Protein AF-A0A0K9YNC5-F1 (afdb_monomer_lite)

Radius of gyration: 19.14 Å; chains: 1; bounding box: 36×53×32 Å

Structure (mmCIF, N/CA/C/O backbone):
data_AF-A0A0K9YNC5-F1
#
_entry.id   AF-A0A0K9YNC5-F1
#
loop_
_atom_site.group_PDB
_atom_site.id
_atom_site.type_symbol
_atom_site.label_atom_id
_atom_site.label_alt_id
_atom_site.label_comp_id
_atom_site.label_asym_id
_atom_site.label_entity_id
_atom_site.label_seq_id
_atom_site.pdbx_PDB_ins_code
_atom_site.Cartn_x
_atom_site.Cartn_y
_atom_site.Cartn_z
_atom_site.occupancy
_atom_site.B_iso_or_equiv
_atom_site.auth_seq_id
_atom_site.auth_comp_id
_atom_site.auth_asym_id
_atom_site.auth_atom_id
_atom_site.pdbx_PDB_model_num
ATOM 1 N N . MET A 1 1 ? 19.616 46.497 -24.091 1.00 47.75 1 MET A N 1
ATOM 2 C CA . MET A 1 1 ? 18.770 45.379 -24.565 1.00 47.75 1 MET A CA 1
ATOM 3 C C . MET A 1 1 ? 19.569 44.096 -24.378 1.00 47.75 1 MET A C 1
ATOM 5 O O . MET A 1 1 ? 20.571 43.941 -25.052 1.00 47.75 1 MET A O 1
ATOM 9 N N . ARG A 1 2 ? 19.250 43.191 -23.459 1.00 52.12 2 ARG A N 1
ATOM 10 C CA . ARG A 1 2 ? 17.965 42.931 -22.806 1.00 52.12 2 ARG A CA 1
ATOM 11 C C . ARG A 1 2 ? 18.094 42.969 -21.289 1.00 52.12 2 ARG A C 1
ATOM 13 O O . ARG A 1 2 ? 19.102 42.561 -20.726 1.00 52.12 2 ARG A O 1
ATOM 20 N N . ASP A 1 3 ? 17.048 43.532 -20.724 1.00 43.69 3 ASP A N 1
ATOM 21 C CA . ASP A 1 3 ? 16.798 43.825 -19.333 1.00 43.69 3 ASP A CA 1
ATOM 22 C C . ASP A 1 3 ? 16.732 42.545 -18.498 1.00 43.69 3 ASP A C 1
ATOM 24 O O . ASP A 1 3 ? 16.120 41.549 -18.889 1.00 43.69 3 ASP A O 1
ATOM 28 N N . VAL A 1 4 ? 17.401 42.584 -17.351 1.00 57.34 4 VAL A N 1
ATOM 29 C CA . VAL A 1 4 ? 17.247 41.600 -16.285 1.00 57.34 4 VAL A CA 1
ATOM 30 C C . VAL A 1 4 ? 15.962 41.972 -15.550 1.00 57.34 4 VAL A C 1
ATOM 32 O O . VAL A 1 4 ? 15.955 42.913 -14.760 1.00 57.34 4 VAL A O 1
ATOM 35 N N . GLU A 1 5 ? 14.862 41.276 -15.83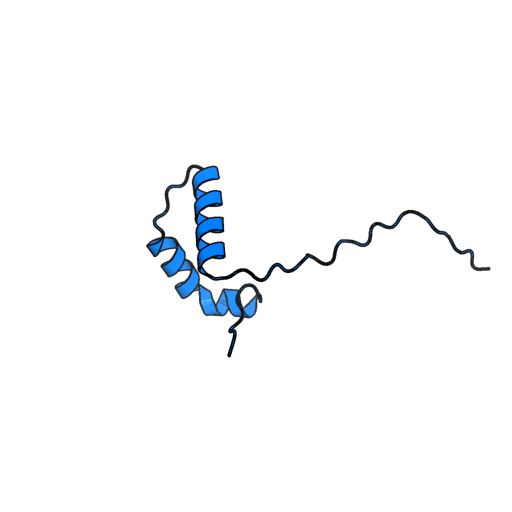6 1.00 51.41 5 GLU A N 1
ATOM 36 C CA . GLU A 1 5 ? 13.662 41.337 -14.998 1.00 51.41 5 GLU A CA 1
ATOM 37 C C . GLU A 1 5 ? 13.727 40.227 -13.944 1.00 51.41 5 GLU A C 1
ATOM 39 O O . GLU A 1 5 ? 13.282 39.100 -14.154 1.00 51.41 5 GLU A O 1
ATOM 44 N N . GLU A 1 6 ? 14.269 40.565 -12.773 1.00 55.88 6 GLU A N 1
ATOM 45 C CA . GLU A 1 6 ? 13.931 39.862 -11.538 1.00 55.88 6 GLU A CA 1
ATOM 46 C C . GLU A 1 6 ? 12.473 40.174 -11.187 1.00 55.88 6 GLU A C 1
ATOM 48 O O . GLU A 1 6 ? 12.151 41.210 -10.602 1.00 55.88 6 GLU A O 1
ATOM 53 N N . LYS A 1 7 ? 11.567 39.260 -11.538 1.00 44.31 7 LYS A N 1
ATOM 54 C CA . LYS A 1 7 ? 10.228 39.212 -10.952 1.00 44.31 7 LYS A CA 1
ATOM 55 C C . LYS A 1 7 ? 9.823 37.780 -10.632 1.00 44.31 7 LYS A C 1
ATOM 57 O O . LYS A 1 7 ? 9.361 37.050 -11.497 1.00 44.31 7 LYS A O 1
ATOM 62 N N . GLY A 1 8 ? 9.944 37.428 -9.352 1.00 42.94 8 GLY A N 1
ATOM 63 C CA . GLY A 1 8 ? 8.934 36.643 -8.630 1.00 42.94 8 GLY A CA 1
ATOM 64 C C . GLY A 1 8 ? 8.467 35.328 -9.258 1.00 42.94 8 GLY A C 1
ATOM 65 O O . GLY A 1 8 ? 7.277 35.028 -9.194 1.00 42.94 8 GLY A O 1
ATOM 66 N N . GLY A 1 9 ? 9.363 34.546 -9.854 1.00 35.69 9 GLY A N 1
ATOM 67 C CA . GLY A 1 9 ? 9.044 33.207 -10.338 1.00 35.69 9 GLY A CA 1
ATOM 68 C C . GLY A 1 9 ? 9.305 32.187 -9.243 1.00 35.69 9 GLY A C 1
ATOM 69 O O . GLY A 1 9 ? 10.442 31.757 -9.077 1.00 35.69 9 GLY A O 1
ATOM 70 N N . PHE A 1 10 ? 8.271 31.806 -8.490 1.00 43.12 10 PHE A N 1
ATOM 71 C CA . PHE A 1 10 ? 8.288 30.536 -7.768 1.00 43.12 10 PHE A CA 1
ATOM 72 C C . PHE A 1 10 ? 8.691 29.459 -8.774 1.00 43.12 10 PHE A C 1
ATOM 74 O O . PHE A 1 10 ? 7.966 29.215 -9.741 1.00 43.12 10 PHE A O 1
ATOM 81 N N . TYR A 1 11 ? 9.860 28.856 -8.576 1.00 45.75 11 TYR A N 1
ATOM 82 C CA . TYR A 1 11 ? 10.186 27.615 -9.253 1.00 45.75 11 TYR A CA 1
ATOM 83 C C . TYR A 1 11 ? 9.065 26.650 -8.872 1.00 45.75 11 TYR A C 1
ATOM 85 O O . TYR A 1 11 ? 8.829 26.416 -7.686 1.00 45.75 11 TYR A O 1
ATOM 93 N N . VAL A 1 12 ? 8.301 26.199 -9.870 1.00 48.84 12 VAL A N 1
ATOM 94 C CA . VAL A 1 12 ? 7.374 25.075 -9.731 1.00 48.84 12 VAL A CA 1
ATOM 95 C C . VAL A 1 12 ? 8.176 24.003 -9.013 1.00 48.84 12 VAL A C 1
ATOM 97 O O . VAL A 1 12 ? 9.186 23.573 -9.567 1.00 48.84 12 VAL A O 1
ATOM 100 N N . SER A 1 13 ? 7.829 23.692 -7.756 1.00 46.28 13 SER A N 1
ATOM 101 C CA . SER A 1 13 ? 8.644 22.781 -6.960 1.00 46.28 13 SER A CA 1
ATOM 102 C C . SER A 1 13 ? 8.749 21.496 -7.760 1.00 46.28 13 SER A C 1
ATOM 104 O O . SER A 1 13 ? 7.719 20.879 -8.052 1.00 46.28 13 SER A O 1
ATOM 106 N N . GLU A 1 14 ? 9.969 21.130 -8.151 1.00 54.47 14 GLU A N 1
ATOM 107 C CA . GLU A 1 14 ? 10.289 19.750 -8.482 1.00 54.47 14 GLU A CA 1
ATOM 108 C C . GLU A 1 14 ? 9.608 18.929 -7.393 1.00 54.47 14 GLU A C 1
ATOM 110 O O . GLU A 1 14 ? 9.846 19.183 -6.213 1.00 54.47 14 GLU A O 1
ATOM 115 N N . GLN A 1 15 ? 8.613 18.118 -7.765 1.00 52.22 15 GLN A N 1
ATOM 116 C CA . GLN A 1 15 ? 7.863 17.329 -6.796 1.00 52.22 15 GLN A CA 1
ATOM 117 C C . GLN A 1 15 ? 8.909 16.613 -5.954 1.00 52.22 15 GLN A C 1
ATOM 119 O O . GLN A 1 15 ? 9.671 15.825 -6.508 1.00 52.22 15 GLN A O 1
ATOM 124 N N . GLU A 1 16 ? 9.014 16.961 -4.670 1.00 52.19 16 GLU A N 1
ATOM 125 C CA . GLU A 1 16 ? 9.931 16.301 -3.751 1.00 52.19 16 GLU A CA 1
ATOM 126 C C . GLU A 1 16 ? 9.506 14.833 -3.731 1.00 52.19 16 GLU A C 1
ATOM 128 O O . GLU A 1 16 ? 8.515 14.459 -3.103 1.00 52.19 16 GLU A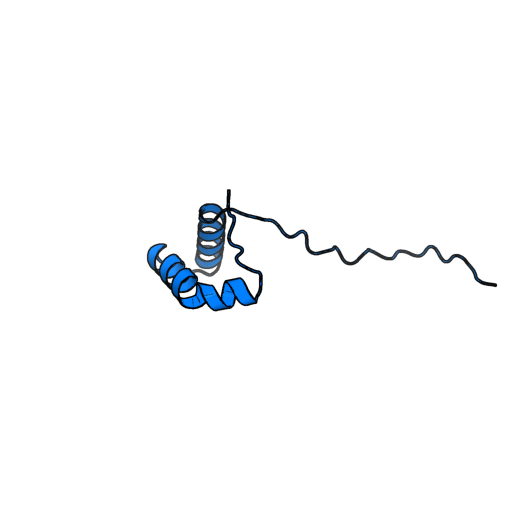 O 1
ATOM 133 N N . VAL A 1 17 ? 10.182 14.015 -4.541 1.00 61.66 17 VAL A N 1
ATOM 134 C CA . VAL A 1 17 ? 9.909 12.588 -4.643 1.00 61.66 17 VAL A CA 1
ATOM 135 C C . VAL A 1 17 ? 10.376 11.993 -3.327 1.00 61.66 17 VAL A C 1
ATOM 137 O O . VAL A 1 17 ? 11.565 11.766 -3.112 1.00 61.66 17 VAL A O 1
ATOM 140 N N . GLN A 1 18 ? 9.433 11.803 -2.411 1.00 66.81 18 GLN A N 1
ATOM 141 C CA . GLN A 1 18 ? 9.709 11.171 -1.137 1.00 66.81 18 GLN A CA 1
ATOM 142 C C . GLN A 1 18 ? 9.731 9.658 -1.347 1.00 66.81 18 GLN A C 1
ATOM 144 O O . GLN A 1 18 ? 8.697 9.040 -1.601 1.00 66.81 18 GLN A O 1
ATOM 149 N N . ILE A 1 19 ? 10.922 9.069 -1.257 1.00 73.56 19 ILE A N 1
ATOM 150 C CA . ILE A 1 19 ? 11.079 7.617 -1.199 1.00 73.56 19 ILE A CA 1
ATOM 151 C C . ILE A 1 19 ? 10.668 7.192 0.209 1.00 73.56 19 ILE A C 1
ATOM 153 O O . ILE A 1 19 ? 11.300 7.591 1.186 1.00 73.56 19 ILE A O 1
ATOM 157 N N . ILE A 1 20 ? 9.592 6.419 0.299 1.00 81.19 20 ILE A N 1
ATOM 158 C CA . ILE A 1 20 ? 9.097 5.835 1.546 1.00 81.19 20 ILE A CA 1
ATOM 159 C C . ILE A 1 20 ? 9.185 4.318 1.457 1.00 81.19 20 ILE A C 1
A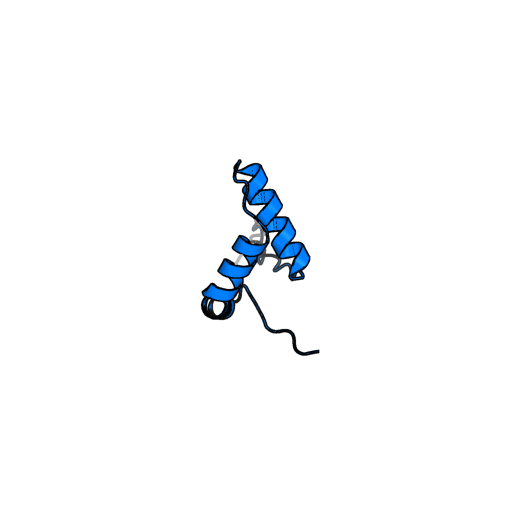TOM 161 O O . ILE A 1 20 ? 9.099 3.747 0.367 1.00 81.19 20 ILE A O 1
ATOM 165 N N . ASP A 1 21 ? 9.359 3.665 2.601 1.00 85.12 21 ASP A N 1
ATOM 166 C CA . ASP A 1 21 ? 9.332 2.210 2.645 1.00 85.12 21 ASP A CA 1
ATOM 167 C C . ASP A 1 21 ? 7.904 1.659 2.479 1.00 85.12 21 ASP A C 1
ATOM 169 O O . ASP A 1 21 ? 6.895 2.375 2.535 1.00 85.12 21 ASP A O 1
ATOM 173 N N . PHE A 1 22 ? 7.816 0.349 2.249 1.00 86.12 22 PHE A N 1
ATOM 174 C CA . PHE A 1 22 ? 6.546 -0.318 1.988 1.00 86.12 22 PHE A CA 1
ATOM 175 C C . PHE A 1 22 ? 5.561 -0.215 3.168 1.00 86.12 22 PHE A C 1
ATOM 177 O O . PHE A 1 22 ? 4.361 -0.054 2.950 1.00 86.12 22 PHE A O 1
ATOM 184 N N . GLU A 1 23 ? 6.034 -0.263 4.416 1.00 89.88 23 GLU A N 1
ATOM 185 C CA . GLU A 1 23 ? 5.172 -0.177 5.603 1.00 89.88 23 GLU A CA 1
ATOM 186 C C . GLU A 1 23 ? 4.653 1.254 5.812 1.00 89.88 23 GLU A C 1
ATOM 188 O O . GLU A 1 23 ? 3.477 1.437 6.140 1.00 89.88 23 GLU A O 1
ATOM 193 N N . GLU A 1 24 ? 5.481 2.275 5.580 1.00 89.88 24 GLU A N 1
ATOM 194 C CA . GLU A 1 24 ? 5.043 3.673 5.571 1.00 89.88 24 GLU A CA 1
ATOM 195 C C . GLU A 1 24 ? 3.985 3.926 4.494 1.00 89.88 24 GLU A C 1
ATOM 197 O O . GLU A 1 24 ? 2.960 4.556 4.778 1.00 89.88 24 GLU A O 1
ATOM 202 N N . MET A 1 25 ? 4.171 3.376 3.290 1.00 90.06 25 MET A N 1
ATOM 203 C CA . MET A 1 25 ? 3.175 3.466 2.222 1.00 90.06 25 MET A CA 1
ATOM 204 C C . MET A 1 25 ? 1.841 2.831 2.638 1.00 90.06 25 MET A C 1
ATOM 206 O O . MET A 1 25 ? 0.785 3.448 2.463 1.00 90.06 25 MET A O 1
ATOM 210 N N . LEU A 1 26 ? 1.864 1.631 3.230 1.00 93.19 26 LEU A N 1
ATOM 211 C CA . LEU A 1 26 ? 0.648 0.967 3.713 1.00 93.19 26 LEU A CA 1
ATOM 212 C C . LEU A 1 26 ? -0.081 1.819 4.757 1.00 93.19 26 LEU A C 1
ATOM 214 O O . LEU A 1 26 ? -1.283 2.053 4.625 1.00 93.19 26 LEU A O 1
ATOM 218 N N . ARG A 1 27 ? 0.640 2.349 5.750 1.00 92.94 27 ARG A N 1
ATOM 219 C CA . ARG A 1 27 ? 0.060 3.218 6.789 1.00 92.94 27 ARG A CA 1
ATOM 220 C C . ARG A 1 27 ? -0.533 4.496 6.211 1.00 92.94 27 ARG A C 1
ATOM 222 O O . ARG A 1 27 ? -1.575 4.962 6.677 1.00 92.94 27 ARG A O 1
ATOM 229 N N . PHE A 1 28 ? 0.108 5.065 5.196 1.00 92.88 28 PHE A N 1
ATOM 230 C CA . PHE A 1 28 ? -0.397 6.246 4.510 1.00 92.88 28 PHE A CA 1
ATOM 231 C C . PHE A 1 28 ? -1.730 5.966 3.805 1.00 92.88 28 PHE A C 1
ATOM 233 O O . PHE A 1 28 ? -2.687 6.730 3.964 1.00 92.88 28 PHE A O 1
ATOM 240 N N . ILE A 1 29 ? -1.818 4.849 3.076 1.00 93.44 29 ILE A N 1
ATOM 241 C CA . ILE A 1 29 ? -3.054 4.415 2.413 1.00 93.44 29 ILE A CA 1
ATOM 242 C C . ILE A 1 29 ? -4.148 4.147 3.455 1.00 93.44 29 ILE A C 1
ATOM 244 O O . ILE A 1 29 ? -5.256 4.6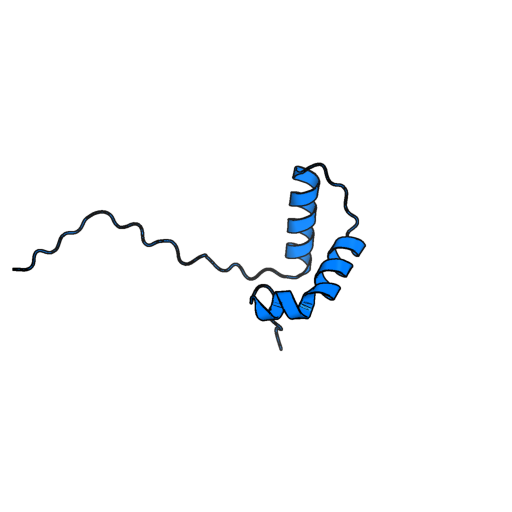64 3.317 1.00 93.44 29 ILE A O 1
ATOM 248 N N . GLU A 1 30 ? -3.838 3.412 4.527 1.00 94.69 30 GLU A N 1
ATOM 249 C CA . GLU A 1 30 ? -4.767 3.125 5.629 1.00 94.69 30 GLU A CA 1
ATOM 250 C C . GLU A 1 30 ? -5.327 4.411 6.255 1.00 94.69 30 GLU A C 1
ATOM 252 O O . GLU A 1 30 ? -6.542 4.556 6.395 1.00 94.69 30 GLU A O 1
ATOM 257 N N . SER A 1 31 ? -4.459 5.377 6.570 1.00 94.00 31 SER A N 1
ATOM 258 C CA . SER A 1 31 ? -4.849 6.670 7.145 1.00 94.00 31 SER A CA 1
ATOM 259 C C . SER A 1 31 ? -5.761 7.471 6.210 1.00 94.00 31 SER A C 1
ATOM 261 O O . SER A 1 31 ? -6.768 8.044 6.643 1.00 94.00 31 SER A O 1
ATOM 263 N N . ARG A 1 32 ? -5.465 7.477 4.903 1.00 95.12 32 ARG A N 1
ATOM 264 C CA . ARG A 1 32 ? -6.309 8.158 3.911 1.00 95.12 32 ARG A CA 1
ATOM 265 C C . ARG A 1 32 ? -7.662 7.487 3.729 1.00 95.12 32 ARG A C 1
ATOM 267 O O . ARG A 1 32 ? -8.670 8.189 3.681 1.00 95.12 32 ARG A O 1
ATOM 274 N N . LEU A 1 33 ? -7.701 6.159 3.666 1.00 95.19 33 LEU A N 1
ATOM 275 C CA . LEU A 1 33 ? -8.952 5.409 3.574 1.00 95.19 33 LEU A CA 1
ATOM 276 C C . LEU A 1 33 ? -9.811 5.627 4.822 1.00 95.19 33 LEU A C 1
ATOM 278 O O . LEU A 1 33 ? -10.993 5.947 4.696 1.00 95.19 33 LEU A O 1
ATOM 282 N N . ALA A 1 34 ? -9.208 5.582 6.011 1.00 94.50 34 ALA A N 1
ATOM 283 C CA . ALA A 1 34 ? -9.895 5.883 7.262 1.00 94.50 34 ALA A CA 1
ATOM 284 C C . ALA A 1 34 ? -10.452 7.317 7.284 1.00 94.50 34 ALA A C 1
ATOM 286 O O . ALA A 1 34 ? -11.604 7.525 7.663 1.00 94.50 34 ALA A O 1
ATOM 287 N N . SER A 1 35 ? -9.677 8.297 6.806 1.00 95.50 35 SER A N 1
ATOM 288 C CA . SER A 1 35 ? -10.115 9.699 6.690 1.00 95.50 35 SER A CA 1
ATOM 289 C C . SER A 1 35 ? -11.273 9.882 5.701 1.00 95.50 35 SER A C 1
ATOM 291 O O . SER A 1 35 ? -12.085 10.788 5.862 1.00 95.50 35 SER A O 1
ATOM 293 N N . ALA A 1 36 ? -11.378 9.005 4.700 1.00 96.31 36 ALA A N 1
ATOM 294 C CA . ALA A 1 36 ? -12.499 8.942 3.766 1.00 96.31 36 ALA A CA 1
ATOM 295 C C . ALA A 1 36 ? -13.693 8.115 4.293 1.00 96.31 36 ALA A C 1
ATOM 297 O O . ALA A 1 36 ? -14.669 7.918 3.569 1.00 96.31 36 ALA A O 1
ATOM 298 N N . GLY A 1 37 ? -13.632 7.613 5.532 1.00 96.06 37 GLY A N 1
ATOM 299 C CA . GLY A 1 37 ? -14.670 6.771 6.132 1.00 96.06 37 GLY A CA 1
ATOM 300 C C . GLY A 1 37 ? -14.687 5.328 5.616 1.00 96.06 37 GLY A C 1
ATOM 301 O O . GLY A 1 37 ? -15.666 4.614 5.830 1.00 96.06 37 GLY A O 1
ATOM 302 N N . MET A 1 38 ? -13.627 4.883 4.937 1.00 95.00 38 MET A N 1
ATOM 303 C CA . MET A 1 38 ? -13.489 3.522 4.424 1.00 95.00 38 MET A CA 1
ATOM 304 C C . MET A 1 38 ? -12.628 2.677 5.362 1.00 95.00 38 MET A C 1
ATOM 306 O O . MET A 1 38 ? -11.461 2.976 5.606 1.00 95.00 38 MET A O 1
ATOM 310 N N . LEU A 1 39 ? -13.192 1.572 5.851 1.00 89.56 39 LEU A N 1
ATOM 311 C CA . LEU A 1 39 ? -12.457 0.568 6.619 1.00 89.56 39 LEU A CA 1
ATOM 312 C C . LEU A 1 39 ? -12.042 -0.569 5.688 1.00 89.56 39 LEU A C 1
ATOM 314 O O . LEU A 1 39 ? -12.828 -1.468 5.391 1.00 89.56 39 LEU A O 1
ATOM 318 N N . VAL A 1 40 ? -10.799 -0.514 5.221 1.00 92.38 40 VAL A N 1
ATOM 319 C CA . VAL A 1 40 ? -10.207 -1.533 4.349 1.00 92.38 40 VAL A CA 1
ATOM 320 C C . VAL A 1 40 ? -9.173 -2.322 5.144 1.00 92.38 40 VAL A C 1
ATOM 322 O O . VAL A 1 40 ? -8.375 -1.748 5.881 1.00 92.38 40 VAL A O 1
ATOM 325 N N . LYS A 1 41 ? -9.196 -3.652 5.020 1.00 94.81 41 LYS A N 1
ATOM 326 C CA . LYS A 1 41 ? -8.185 -4.511 5.647 1.00 94.81 41 LYS A CA 1
ATOM 327 C C . LYS A 1 41 ? -6.845 -4.346 4.938 1.00 94.81 41 LYS A C 1
ATOM 329 O O . LYS A 1 41 ? -6.810 -4.318 3.710 1.00 94.81 41 LYS A O 1
ATOM 334 N N . ARG A 1 42 ? -5.758 -4.361 5.710 1.00 94.25 42 ARG A N 1
ATOM 335 C CA . ARG A 1 42 ? -4.383 -4.312 5.196 1.00 94.25 42 ARG A CA 1
ATOM 336 C C . ARG A 1 42 ? -4.132 -5.324 4.076 1.00 94.25 42 ARG A C 1
ATOM 338 O O . ARG A 1 42 ? -3.626 -4.949 3.026 1.00 94.25 42 ARG A O 1
ATOM 345 N N . ASP A 1 43 ? -4.582 -6.566 4.250 1.00 95.44 43 ASP A N 1
ATOM 346 C CA . ASP A 1 43 ? -4.415 -7.627 3.246 1.00 95.44 43 ASP A CA 1
ATOM 347 C C . ASP A 1 43 ? -5.025 -7.267 1.885 1.00 95.44 43 ASP A C 1
ATOM 349 O O . ASP A 1 43 ? -4.472 -7.617 0.846 1.00 95.44 43 ASP A O 1
ATOM 353 N N . ALA A 1 44 ? -6.145 -6.536 1.869 1.00 95.44 44 ALA A N 1
ATOM 354 C CA . ALA A 1 44 ? -6.765 -6.093 0.624 1.00 95.44 44 ALA A CA 1
ATOM 355 C C . ALA A 1 44 ? -5.918 -5.021 -0.073 1.00 95.44 44 ALA A C 1
ATOM 357 O O . ALA A 1 44 ? -5.765 -5.067 -1.289 1.00 95.44 44 ALA A O 1
ATOM 358 N N . ILE A 1 45 ? -5.327 -4.096 0.690 1.00 94.56 45 ILE A N 1
ATOM 359 C CA . ILE A 1 45 ? -4.408 -3.080 0.157 1.00 94.56 45 ILE A CA 1
ATOM 360 C C . ILE A 1 45 ? -3.179 -3.764 -0.451 1.00 94.56 45 ILE A C 1
ATOM 362 O O . ILE A 1 45 ? -2.829 -3.481 -1.592 1.00 94.56 45 ILE A O 1
ATOM 366 N N . ILE A 1 46 ? -2.577 -4.712 0.273 1.00 94.44 46 ILE A N 1
ATOM 367 C CA . ILE A 1 46 ? -1.427 -5.491 -0.210 1.00 94.44 46 ILE A CA 1
ATOM 368 C C . ILE A 1 46 ? -1.787 -6.242 -1.494 1.00 94.44 46 ILE A C 1
ATOM 370 O O . ILE A 1 46 ? -1.054 -6.158 -2.473 1.00 94.44 46 ILE A O 1
ATOM 374 N N . THR A 1 47 ? -2.936 -6.921 -1.509 1.00 94.88 47 THR A N 1
ATOM 375 C CA . THR A 1 47 ? -3.397 -7.679 -2.682 1.00 94.88 47 THR A CA 1
ATOM 376 C C . THR A 1 47 ? -3.530 -6.780 -3.910 1.00 94.88 47 THR A C 1
ATOM 378 O O . THR A 1 47 ? -3.115 -7.170 -4.996 1.00 94.88 47 THR A O 1
ATOM 381 N N . ILE A 1 48 ? -4.077 -5.571 -3.750 1.00 93.12 48 ILE A N 1
ATOM 382 C CA . ILE A 1 48 ? -4.209 -4.603 -4.849 1.00 93.12 48 ILE A CA 1
ATOM 383 C C . ILE A 1 48 ? -2.831 -4.148 -5.336 1.00 93.12 48 ILE A C 1
ATOM 385 O O . ILE A 1 48 ? -2.580 -4.160 -6.536 1.00 93.12 48 ILE A O 1
ATOM 389 N N . LEU A 1 49 ? -1.931 -3.778 -4.421 1.00 92.12 49 LEU A N 1
ATOM 390 C CA . LEU A 1 49 ? -0.585 -3.325 -4.783 1.00 92.12 49 LEU A CA 1
ATOM 391 C C . LEU A 1 49 ? 0.206 -4.408 -5.526 1.00 92.12 49 LEU A C 1
ATOM 393 O O . LEU A 1 49 ? 0.898 -4.098 -6.486 1.00 92.12 49 LEU A O 1
ATOM 397 N N . GLN A 1 50 ? 0.063 -5.669 -5.117 1.00 90.31 50 GLN A N 1
ATOM 398 C CA . GLN A 1 50 ? 0.693 -6.810 -5.784 1.00 90.31 50 GLN A CA 1
ATOM 399 C C . GLN A 1 50 ? 0.059 -7.111 -7.146 1.00 90.31 50 GLN A C 1
ATOM 401 O O . GLN A 1 50 ? 0.770 -7.389 -8.106 1.00 90.31 50 GLN A O 1
ATOM 406 N N . ALA A 1 51 ? -1.271 -7.042 -7.256 1.00 94.19 51 ALA A N 1
ATOM 407 C CA . ALA A 1 51 ? -1.966 -7.269 -8.524 1.00 94.19 51 ALA A CA 1
ATOM 408 C C . ALA A 1 51 ? -1.592 -6.222 -9.588 1.00 94.19 51 ALA A C 1
ATOM 410 O O . ALA A 1 51 ? -1.517 -6.547 -10.771 1.00 94.19 51 ALA A O 1
ATOM 411 N N . GLU A 1 52 ? -1.324 -4.990 -9.154 1.00 93.38 52 GLU A N 1
ATOM 412 C CA . GLU A 1 52 ? -0.979 -3.855 -10.014 1.00 93.38 52 GLU A CA 1
ATOM 413 C C . GLU A 1 52 ? 0.531 -3.556 -10.047 1.00 93.38 52 GLU A C 1
ATOM 415 O O . GLU A 1 52 ? 0.940 -2.531 -10.590 1.00 93.38 52 GLU A O 1
ATOM 420 N N . GLU A 1 53 ? 1.382 -4.426 -9.493 1.00 88.19 53 GLU A N 1
ATOM 421 C CA . GLU A 1 53 ? 2.822 -4.175 -9.322 1.00 88.19 53 GLU A CA 1
ATOM 422 C C . GLU A 1 53 ? 3.499 -3.755 -10.634 1.00 88.19 53 GLU A C 1
ATOM 424 O O . GLU A 1 53 ? 4.179 -2.731 -10.688 1.00 88.19 53 GLU A O 1
ATOM 429 N N . ALA A 1 54 ? 3.231 -4.479 -11.725 1.00 85.31 54 ALA A N 1
ATOM 430 C CA . ALA A 1 54 ? 3.778 -4.165 -13.043 1.00 85.31 54 ALA A CA 1
ATOM 431 C C . ALA A 1 54 ? 3.367 -2.766 -13.541 1.00 85.31 54 ALA A C 1
ATOM 433 O O . ALA A 1 54 ? 4.187 -2.040 -14.104 1.00 85.31 54 ALA A O 1
ATOM 434 N N . PHE A 1 55 ? 2.115 -2.364 -13.304 1.00 89.12 55 PHE A N 1
ATOM 435 C CA . PHE A 1 55 ? 1.620 -1.037 -13.667 1.00 89.12 55 PHE A CA 1
ATOM 436 C C . PHE A 1 55 ? 2.263 0.055 -12.803 1.00 89.12 55 PHE A C 1
ATOM 438 O O . PHE A 1 55 ? 2.683 1.094 -13.314 1.00 89.12 55 PHE A O 1
ATOM 445 N N . LEU A 1 56 ? 2.377 -0.178 -11.495 1.00 87.56 56 LEU A N 1
ATOM 446 C CA . LEU A 1 56 ? 2.980 0.767 -10.556 1.00 87.56 56 LEU A CA 1
ATOM 447 C C . LEU A 1 56 ? 4.479 0.971 -10.827 1.00 87.56 56 LEU A C 1
ATOM 449 O O . LEU A 1 56 ? 4.963 2.101 -10.733 1.00 87.56 56 LEU A O 1
ATOM 453 N N . MET A 1 57 ? 5.187 -0.088 -11.226 1.00 86.62 57 MET A N 1
ATOM 454 C CA . MET A 1 57 ? 6.577 -0.037 -11.690 1.00 86.62 57 MET A CA 1
ATOM 455 C C . MET A 1 57 ? 6.703 0.745 -13.006 1.00 86.62 57 MET A C 1
ATOM 457 O O . MET A 1 57 ? 7.549 1.629 -13.1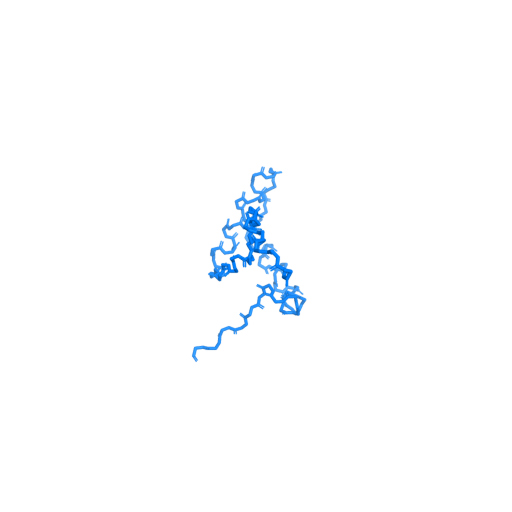16 1.00 86.62 57 MET A O 1
ATOM 461 N N . GLU A 1 58 ? 5.822 0.504 -13.987 1.00 87.25 58 GLU A N 1
ATOM 462 C CA . GLU A 1 58 ? 5.805 1.253 -15.256 1.00 87.25 58 GLU A CA 1
ATOM 463 C C . GLU A 1 58 ? 5.605 2.762 -15.034 1.00 87.25 58 GLU A C 1
ATOM 465 O O . GLU A 1 58 ? 6.220 3.589 -15.709 1.00 87.25 58 GLU A O 1
ATOM 470 N N . LYS A 1 59 ? 4.752 3.141 -14.075 1.00 86.25 59 LYS A N 1
ATOM 471 C CA . LYS A 1 59 ? 4.508 4.548 -13.721 1.00 86.25 59 LYS A CA 1
ATOM 472 C C . LYS A 1 59 ? 5.587 5.161 -12.827 1.00 86.25 59 LYS A C 1
ATOM 474 O O . LYS A 1 59 ? 5.488 6.347 -12.523 1.00 86.25 59 LYS A O 1
ATOM 479 N N . GLY A 1 60 ? 6.595 4.389 -12.420 1.00 81.19 60 GLY A N 1
ATOM 480 C CA . GLY A 1 60 ? 7.658 4.842 -11.523 1.00 81.19 60 GLY A CA 1
ATOM 481 C C . GLY A 1 60 ? 7.179 5.140 -10.100 1.00 81.19 60 GLY A C 1
ATOM 482 O O . GLY A 1 60 ? 7.844 5.884 -9.385 1.00 81.19 60 GLY A O 1
ATOM 483 N N . VAL A 1 61 ? 6.022 4.596 -9.704 1.00 82.00 61 VAL A N 1
ATOM 484 C CA . VAL A 1 61 ? 5.474 4.701 -8.341 1.00 82.00 61 VAL A CA 1
ATOM 485 C C . VAL A 1 61 ? 6.178 3.714 -7.414 1.00 82.00 61 VAL A C 1
ATOM 487 O O . VAL A 1 61 ? 6.485 4.053 -6.275 1.00 82.00 61 VAL A O 1
ATOM 490 N N . LEU A 1 62 ? 6.450 2.507 -7.914 1.00 83.12 62 LEU A N 1
ATOM 491 C CA . LEU A 1 62 ? 7.317 1.530 -7.266 1.00 83.12 62 LEU A CA 1
ATOM 492 C C . LEU A 1 62 ? 8.654 1.467 -8.006 1.00 83.12 62 LEU A C 1
ATOM 494 O O . LEU A 1 62 ? 8.714 1.652 -9.222 1.00 83.12 62 LEU A O 1
ATOM 498 N N . GLN A 1 63 ? 9.722 1.212 -7.258 1.00 77.19 63 GLN A N 1
ATOM 499 C CA . GLN A 1 63 ? 11.041 0.898 -7.793 1.00 77.19 63 GLN A CA 1
ATOM 500 C C . GLN A 1 63 ? 11.609 -0.278 -7.007 1.00 77.19 63 GLN A C 1
ATOM 502 O O . GLN A 1 63 ? 11.513 -0.315 -5.780 1.00 77.19 63 GLN A O 1
ATOM 507 N N . GLU A 1 64 ? 12.217 -1.229 -7.709 1.00 71.94 64 GLU A N 1
ATOM 508 C CA . GLU A 1 64 ? 12.999 -2.280 -7.068 1.00 71.94 64 GLU A CA 1
ATOM 509 C C . GLU A 1 64 ? 14.297 -1.681 -6.524 1.00 71.94 64 GLU A C 1
ATOM 511 O O . GLU A 1 64 ? 15.097 -1.109 -7.268 1.00 71.94 64 GLU A O 1
ATOM 516 N N . TYR A 1 65 ? 14.516 -1.828 -5.218 1.00 66.81 65 TYR A N 1
ATOM 517 C CA . TYR A 1 65 ? 15.808 -1.554 -4.607 1.00 66.81 65 TYR A CA 1
ATOM 518 C C . TYR A 1 65 ? 16.590 -2.865 -4.534 1.00 66.81 65 TYR A C 1
ATOM 520 O O . TYR A 1 65 ? 16.185 -3.796 -3.839 1.00 66.81 65 TYR A O 1
ATOM 528 N N . SER A 1 66 ? 17.691 -2.953 -5.278 1.00 55.81 66 SER A N 1
ATOM 529 C CA . SER A 1 66 ? 18.691 -4.004 -5.076 1.00 55.81 66 SER A CA 1
ATOM 530 C C . SER A 1 66 ? 19.736 -3.462 -4.104 1.00 55.81 66 SER A C 1
ATOM 532 O O . SER A 1 66 ? 20.354 -2.441 -4.408 1.00 55.81 66 SER A O 1
ATOM 534 N N . GLU A 1 67 ? 19.877 -4.098 -2.939 1.00 55.28 67 GLU A N 1
ATOM 535 C CA . GLU A 1 67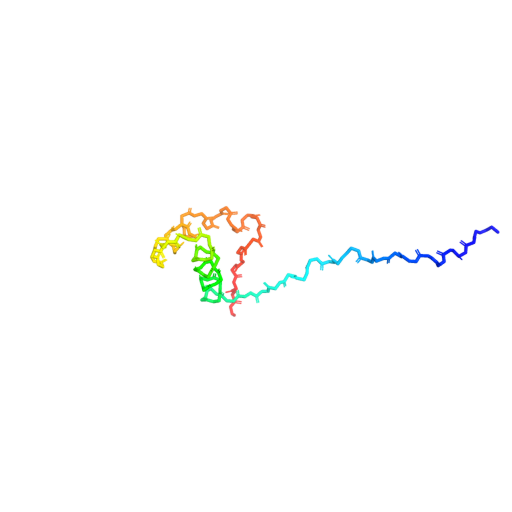 ? 20.964 -3.820 -1.985 1.00 55.28 67 GLU A CA 1
ATOM 536 C C . GLU A 1 67 ? 22.340 -4.177 -2.574 1.00 55.28 67 GLU A C 1
ATOM 538 O O . GLU A 1 67 ? 22.434 -5.202 -3.294 1.00 55.28 67 GLU A O 1
#

Foldseek 3Di:
DDDDDPDDDDPPPPPPPDDDDPVVVLVVVCVVCVVVVHDDDSVVVVVVCVVCVVVCVVVVVDDDDDD

Secondary structure (DSSP, 8-state):
---------------------HHHHHHHHHHHHHHTT----HHHHHHHHHHTHHHHHHTTSS-----

pLDDT: mean 77.9, std 19.04, range [35.69, 96.31]

Sequence (67 aa):
MRDVEEKGGFYVSEQEVQIIDFEEMLRFIESRLASAGMLVKRDAIITILQAEEAFLMEKGVLQEYSE

Organism: NCBI:txid54915